Protein AF-A0A7V8U066-F1 (afdb_monomer_lite)

Sequence (175 aa):
MAFKQLSGAANLVGNAPLEMATHRNLAVLGGPQLDDADKRFTAEIQKTLSPTDIRTSYAEYGLPEKNEVLSSDIYSPLNGRLTPSSSTDVGTLSWIVPTVQCHVPCYAVGTPPHSWQLVAQGKAPAAHKGIALAAKAMAAVARDLFINGGLLSTAKTEFQRFRAANEFRNPIGRK

Radius of gyration: 18.18 Å; chains: 1; bounding box: 43×43×47 Å

Foldseek 3Di:
DDDDQQFAAAFAWAQQLLLVLLLVQCVVVFAQPDDPVQQVVLVVLCVVADPVLLCVLQVQVPHDRDPGFWDRDRDDGPNRDTHRDDGDNVNVVNLVAHDDDDDHIQHTRSDDPPDVSVVVRCPPPSNVSRVVSRVSSVVSSVVCVVVPVPSVVSRVVRSVVVNVVDPDDHRNDDD

Secondary structure (DSSP, 8-state):
--------PPPP---HHHHHHHHHHHHHH-S----HHHHHHHHHHHTTS-HHHHHHHHHTTTPPP-S-SS----PPP-TTPPPS----THHHHHTTS---------S-TTPPTTSHHHHHHTTSHHHHHHHHHHHHHHHHHHHHHHH-HHHHHHHHHHHHHHHHHS----TT---

Structure (mmCIF, N/CA/C/O backbone):
data_AF-A0A7V8U066-F1
#
_entry.id   AF-A0A7V8U066-F1
#
lo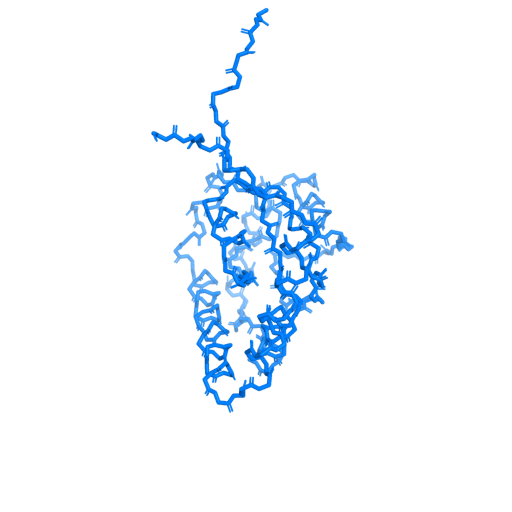op_
_atom_site.group_PDB
_atom_site.id
_atom_site.type_symbol
_atom_site.label_atom_id
_atom_site.label_alt_id
_atom_site.label_comp_id
_atom_site.label_asym_id
_atom_site.label_entity_id
_atom_site.label_seq_id
_atom_site.pdbx_PDB_ins_code
_atom_site.Cartn_x
_atom_site.Cartn_y
_atom_site.Cartn_z
_atom_site.occupancy
_atom_site.B_iso_or_equiv
_atom_site.auth_seq_id
_atom_site.auth_comp_id
_atom_site.auth_asym_id
_atom_site.auth_atom_id
_atom_site.pdbx_PDB_model_num
ATOM 1 N N . MET A 1 1 ? 23.215 29.436 9.313 1.00 65.38 1 MET A N 1
ATOM 2 C CA . MET A 1 1 ? 21.790 29.730 9.037 1.00 65.38 1 MET A CA 1
ATOM 3 C C . MET A 1 1 ? 20.950 29.087 10.127 1.00 65.38 1 MET A C 1
ATOM 5 O O . MET A 1 1 ? 21.206 27.932 10.434 1.00 65.38 1 MET A O 1
ATOM 9 N N . ALA A 1 2 ? 20.002 29.815 10.721 1.00 82.69 2 ALA A N 1
ATOM 10 C CA . ALA A 1 2 ? 19.047 29.262 11.683 1.00 82.69 2 ALA A CA 1
ATOM 11 C C . ALA A 1 2 ? 17.697 29.058 10.981 1.00 82.69 2 ALA A C 1
ATOM 13 O O . ALA A 1 2 ? 17.187 29.985 10.355 1.00 82.69 2 ALA A O 1
ATOM 14 N N . PHE A 1 3 ? 17.143 27.851 11.057 1.00 85.00 3 PHE A N 1
ATOM 15 C CA . PHE A 1 3 ? 15.813 27.525 10.546 1.00 85.00 3 PHE A CA 1
ATOM 16 C C . PHE A 1 3 ? 14.818 27.453 11.710 1.00 85.00 3 PHE A C 1
ATOM 18 O O . PHE A 1 3 ? 15.144 26.958 12.787 1.00 85.00 3 PHE A O 1
ATOM 25 N N . LYS A 1 4 ? 13.593 27.945 11.490 1.00 85.81 4 LYS A N 1
ATOM 26 C CA . LYS A 1 4 ? 12.463 27.796 12.416 1.00 85.81 4 LYS A CA 1
ATOM 27 C C . LYS A 1 4 ? 11.418 26.907 11.755 1.00 85.81 4 LYS A C 1
ATOM 29 O O . LYS A 1 4 ? 10.833 27.299 10.749 1.00 85.81 4 LYS A O 1
ATOM 34 N N . GLN A 1 5 ? 11.176 25.726 12.318 1.00 80.88 5 GLN A N 1
ATOM 35 C CA . GLN A 1 5 ? 10.085 24.862 11.873 1.00 80.88 5 GLN A CA 1
ATOM 36 C C . GLN A 1 5 ? 8.743 25.521 12.219 1.00 80.88 5 GLN A C 1
ATOM 38 O O . GLN A 1 5 ? 8.491 25.846 13.378 1.00 80.88 5 GLN A O 1
ATOM 43 N N . LEU A 1 6 ? 7.907 25.762 11.205 1.00 83.44 6 LEU A N 1
ATOM 44 C CA . LEU A 1 6 ? 6.600 26.411 11.370 1.00 83.44 6 LEU A CA 1
ATOM 45 C C . LEU A 1 6 ? 5.460 25.404 11.542 1.00 83.44 6 LEU A C 1
ATOM 47 O O . LEU A 1 6 ? 4.523 25.667 12.287 1.00 83.44 6 LEU A O 1
ATOM 51 N N . SER A 1 7 ? 5.531 24.272 10.841 1.00 84.56 7 SER A N 1
ATOM 52 C CA . SER A 1 7 ? 4.551 23.186 10.911 1.00 84.56 7 SER A CA 1
ATOM 53 C C . SER A 1 7 ? 5.166 21.868 10.424 1.00 84.56 7 SER A C 1
ATOM 55 O O . SER A 1 7 ? 6.372 21.797 10.158 1.00 84.56 7 SER A O 1
ATOM 57 N N . GLY A 1 8 ? 4.354 20.817 10.324 1.00 84.50 8 GLY A N 1
ATOM 58 C CA . GLY A 1 8 ? 4.723 19.542 9.713 1.00 84.50 8 GLY A CA 1
ATOM 59 C C . GLY A 1 8 ? 3.502 18.676 9.405 1.00 84.50 8 GLY A C 1
ATOM 60 O O . GLY A 1 8 ? 2.368 19.077 9.665 1.00 84.50 8 GLY A O 1
ATOM 61 N N . ALA A 1 9 ? 3.744 17.478 8.875 1.00 86.44 9 ALA A N 1
ATOM 62 C CA . ALA A 1 9 ? 2.748 16.413 8.792 1.00 86.44 9 ALA A CA 1
ATOM 63 C C . ALA A 1 9 ? 2.884 15.490 10.010 1.00 86.44 9 ALA A C 1
ATOM 65 O O . ALA A 1 9 ? 3.991 15.275 10.510 1.00 86.44 9 ALA A O 1
ATOM 66 N N . ALA A 1 10 ? 1.766 14.962 10.508 1.00 89.69 10 ALA A N 1
ATOM 67 C CA . ALA A 1 10 ? 1.822 13.956 11.559 1.00 89.69 10 ALA A CA 1
ATOM 68 C C . ALA A 1 10 ? 2.332 12.641 10.960 1.00 89.69 10 ALA A C 1
ATOM 70 O O . ALA A 1 10 ? 2.044 12.337 9.802 1.00 89.69 10 ALA A O 1
ATOM 71 N N . ASN A 1 11 ? 3.057 11.843 11.743 1.00 88.94 11 ASN A N 1
ATOM 72 C CA . ASN A 1 11 ? 3.367 10.480 11.327 1.00 88.94 11 ASN A CA 1
ATOM 73 C C . ASN A 1 11 ? 2.065 9.691 11.129 1.00 88.94 11 ASN A C 1
ATOM 75 O O . ASN A 1 11 ? 1.089 9.902 11.856 1.00 88.94 11 ASN A O 1
ATOM 79 N N . LEU A 1 12 ? 2.071 8.766 10.173 1.00 89.69 12 LEU A N 1
ATOM 80 C CA . LEU A 1 12 ? 0.968 7.836 9.981 1.00 89.69 12 LEU A CA 1
ATOM 81 C C . LEU A 1 12 ? 0.919 6.827 11.132 1.00 89.69 12 LEU A C 1
ATOM 83 O O . LEU A 1 12 ? 1.953 6.324 11.571 1.00 89.69 12 LEU A O 1
ATOM 87 N N . VAL A 1 13 ? -0.286 6.520 11.596 1.00 90.69 13 VAL A N 1
ATOM 88 C CA . VAL A 1 13 ? -0.574 5.488 12.590 1.00 90.69 13 VAL A CA 1
ATOM 89 C C . VAL A 1 13 ? -1.406 4.393 11.926 1.00 90.69 13 VAL A C 1
ATOM 91 O O . VAL A 1 13 ? -2.494 4.652 11.414 1.00 90.69 13 VAL A O 1
ATOM 94 N N . GLY A 1 14 ? -0.886 3.166 11.931 1.00 90.88 14 GLY A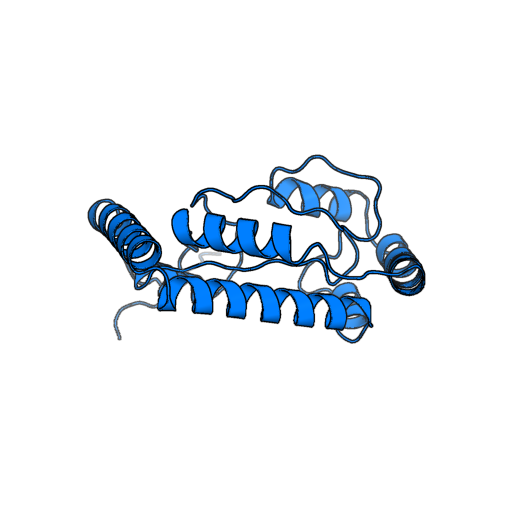 N 1
ATOM 95 C CA . GLY A 1 14 ? -1.593 1.998 11.411 1.00 90.88 14 GLY A CA 1
ATOM 96 C C . GLY A 1 14 ? -2.674 1.474 12.361 1.00 90.88 14 GLY A C 1
ATOM 97 O O . GLY A 1 14 ? -2.769 1.865 13.526 1.00 90.88 14 GLY A O 1
ATOM 98 N N . ASN A 1 15 ? -3.488 0.548 11.864 1.00 95.50 15 ASN A N 1
ATOM 99 C CA . ASN A 1 15 ? -4.483 -0.179 12.650 1.00 95.50 15 ASN A CA 1
ATOM 100 C C . ASN A 1 15 ? -4.410 -1.658 12.265 1.00 95.50 15 ASN A C 1
ATOM 102 O O . ASN A 1 15 ? -4.841 -2.029 11.169 1.00 95.50 15 ASN A O 1
ATOM 106 N N . ALA A 1 16 ? -3.863 -2.505 13.141 1.00 95.19 16 ALA A N 1
ATOM 107 C CA . ALA A 1 16 ? -3.541 -3.883 12.780 1.00 95.19 16 ALA A CA 1
ATOM 108 C C . ALA A 1 16 ? -4.771 -4.700 12.314 1.00 95.19 16 ALA A C 1
ATOM 110 O O . ALA A 1 16 ? -4.652 -5.415 11.318 1.00 95.19 16 ALA A O 1
ATOM 111 N N . PRO A 1 17 ? -5.979 -4.562 12.904 1.00 97.06 17 PRO A N 1
ATOM 112 C CA . PRO A 1 17 ? -7.183 -5.236 12.426 1.00 97.06 17 PRO A CA 1
ATOM 113 C C . PRO A 1 17 ? -7.540 -4.869 10.984 1.00 97.06 17 PRO A C 1
ATOM 115 O O . PRO A 1 17 ? -7.901 -5.749 10.195 1.00 97.06 17 PRO A O 1
ATOM 118 N N . LEU A 1 18 ? -7.414 -3.588 10.620 1.00 97.25 18 LEU A N 1
ATOM 119 C CA . LEU A 1 18 ? -7.663 -3.117 9.257 1.00 97.25 18 LEU A CA 1
ATOM 120 C C . LEU A 1 18 ? -6.563 -3.557 8.284 1.00 97.25 18 LEU A C 1
ATOM 122 O O . LEU A 1 18 ? -6.866 -3.932 7.151 1.00 97.25 18 LEU A O 1
ATOM 126 N N . GLU A 1 19 ? -5.302 -3.577 8.710 1.00 95.69 19 GLU A N 1
ATOM 127 C CA . GLU A 1 19 ? -4.195 -4.100 7.900 1.00 95.69 19 GLU A CA 1
ATOM 128 C C . GLU A 1 19 ? -4.363 -5.600 7.627 1.00 95.69 19 GLU A C 1
ATOM 130 O O . GLU A 1 19 ? -4.260 -6.043 6.484 1.00 95.69 19 GLU A O 1
ATOM 135 N N . MET A 1 20 ? -4.728 -6.385 8.644 1.00 96.25 20 MET A N 1
ATOM 136 C CA . MET A 1 20 ? -5.040 -7.808 8.495 1.00 96.25 20 MET A CA 1
ATOM 137 C C . MET A 1 20 ? -6.261 -8.040 7.600 1.00 96.25 20 MET A C 1
ATOM 139 O O . MET A 1 20 ? -6.307 -9.020 6.855 1.00 96.25 20 MET A O 1
ATOM 143 N N . ALA A 1 21 ? -7.287 -7.187 7.675 1.00 97.25 21 ALA A N 1
ATOM 144 C CA . ALA A 1 21 ? -8.424 -7.244 6.755 1.00 97.25 21 ALA A CA 1
ATOM 145 C C . ALA A 1 21 ? -7.994 -6.935 5.313 1.00 97.25 21 ALA A C 1
ATOM 147 O O . ALA A 1 21 ? -8.371 -7.659 4.394 1.00 97.25 21 ALA A O 1
ATOM 148 N N . THR A 1 22 ? -7.152 -5.919 5.118 1.00 96.56 22 THR A N 1
ATOM 149 C CA . THR A 1 22 ? -6.607 -5.551 3.803 1.00 96.56 22 THR A CA 1
ATOM 150 C C . THR A 1 22 ? -5.787 -6.694 3.214 1.00 96.56 22 THR A C 1
ATOM 152 O O . THR A 1 22 ? -6.049 -7.117 2.092 1.00 96.56 22 THR A O 1
ATOM 155 N N . HIS A 1 23 ? -4.866 -7.267 3.989 1.00 96.00 23 HIS A N 1
ATOM 156 C CA . HIS A 1 23 ? -4.039 -8.394 3.563 1.00 96.00 23 HIS A CA 1
ATOM 157 C C . HIS A 1 23 ? -4.866 -9.633 3.206 1.00 96.00 23 HIS A C 1
ATOM 159 O O . HIS A 1 23 ? -4.644 -10.233 2.160 1.00 96.00 23 HIS A O 1
ATOM 165 N N . ARG A 1 24 ? -5.855 -10.010 4.031 1.00 96.44 24 ARG A N 1
ATOM 166 C CA . ARG A 1 24 ? -6.756 -11.135 3.717 1.00 96.44 24 ARG A CA 1
ATOM 167 C C . ARG A 1 24 ? -7.505 -10.912 2.405 1.00 96.44 24 ARG A C 1
ATOM 169 O O . ARG A 1 24 ? -7.580 -11.826 1.593 1.00 96.44 24 ARG A O 1
ATOM 176 N N . ASN A 1 25 ? -8.019 -9.704 2.180 1.00 97.31 25 ASN A N 1
ATOM 177 C CA . ASN A 1 25 ? -8.704 -9.381 0.931 1.00 97.31 25 ASN A CA 1
ATOM 178 C C . ASN A 1 25 ? -7.750 -9.386 -0.268 1.00 97.31 25 ASN A C 1
ATOM 180 O O . ASN A 1 25 ? -8.114 -9.924 -1.308 1.00 97.31 25 ASN A O 1
ATOM 184 N N . LEU A 1 26 ? -6.527 -8.869 -0.130 1.00 95.81 26 LEU A N 1
ATOM 185 C CA . LEU A 1 26 ? -5.504 -8.968 -1.175 1.00 95.81 26 LEU A CA 1
ATOM 186 C C . LEU A 1 26 ? -5.141 -10.427 -1.475 1.00 95.81 26 LEU A C 1
ATOM 188 O O . LEU A 1 26 ? -5.053 -10.790 -2.639 1.00 95.81 26 LEU A O 1
ATOM 192 N N . ALA A 1 27 ? -5.010 -11.284 -0.460 1.00 95.31 27 ALA A N 1
ATOM 193 C CA . ALA A 1 27 ? -4.732 -12.709 -0.652 1.00 95.31 27 ALA A CA 1
ATOM 194 C C . ALA A 1 27 ? -5.842 -13.428 -1.442 1.00 95.31 27 ALA A C 1
ATOM 196 O O . ALA A 1 27 ? -5.548 -14.303 -2.250 1.00 95.31 27 ALA A O 1
ATOM 197 N N . VAL A 1 28 ? -7.108 -13.038 -1.246 1.00 95.88 28 VAL A N 1
ATOM 198 C CA . VAL A 1 28 ? -8.251 -13.561 -2.019 1.00 95.88 28 VAL A CA 1
ATOM 199 C C . VAL A 1 28 ? -8.289 -12.987 -3.437 1.00 95.88 28 VAL A C 1
ATOM 201 O O . VAL A 1 28 ? -8.581 -13.710 -4.385 1.00 95.88 28 VAL A O 1
ATOM 204 N N . LEU A 1 29 ? -8.018 -11.688 -3.592 1.00 95.00 29 LEU A N 1
ATOM 205 C CA . LEU A 1 29 ? -8.012 -11.009 -4.892 1.00 95.00 29 LEU A CA 1
ATOM 206 C C . LEU A 1 29 ? -6.814 -11.415 -5.765 1.00 95.00 29 LEU A C 1
ATOM 208 O O . LEU A 1 29 ? -6.900 -11.325 -6.990 1.00 95.00 29 LEU A O 1
ATOM 212 N N . GLY A 1 30 ? -5.719 -11.841 -5.136 1.00 91.19 30 GLY A N 1
ATOM 213 C CA . GLY A 1 30 ? -4.419 -12.018 -5.765 1.00 91.19 30 GLY A CA 1
ATOM 214 C C . GLY A 1 30 ? -3.719 -10.687 -6.059 1.00 91.19 30 GLY A C 1
ATOM 215 O O . GLY A 1 30 ? -4.201 -9.600 -5.731 1.00 91.19 30 GLY A O 1
ATOM 216 N N . GLY A 1 31 ? -2.552 -10.780 -6.696 1.00 86.31 31 GLY A N 1
ATOM 217 C CA . GLY A 1 31 ? -1.840 -9.619 -7.225 1.00 86.31 31 GLY A CA 1
ATOM 218 C C . GLY A 1 31 ? -2.528 -9.013 -8.458 1.00 86.31 31 GLY A C 1
ATOM 219 O O . GLY A 1 31 ? -3.494 -9.574 -8.995 1.00 86.31 31 GLY A O 1
ATOM 220 N N . PRO A 1 32 ? -2.039 -7.860 -8.951 1.00 85.56 32 PRO A N 1
ATOM 221 C CA . PRO A 1 32 ? -2.528 -7.319 -10.206 1.00 85.56 32 PRO A CA 1
ATOM 222 C C . PRO A 1 32 ? -2.192 -8.310 -11.323 1.00 85.56 32 PRO A C 1
ATOM 224 O O . PRO A 1 32 ? -1.159 -8.975 -11.292 1.00 85.56 32 PRO A O 1
ATOM 227 N N . GLN A 1 33 ? -3.085 -8.428 -12.305 1.00 89.06 33 GLN A N 1
ATOM 228 C CA . GLN A 1 33 ? -2.955 -9.362 -13.431 1.00 89.06 33 GLN A CA 1
ATOM 229 C C . GLN A 1 33 ? -1.917 -8.840 -14.443 1.00 89.06 33 GLN A C 1
ATOM 231 O O . GLN A 1 33 ? -2.247 -8.416 -15.555 1.00 89.06 33 GLN A O 1
ATOM 236 N N . LEU A 1 34 ? -0.667 -8.766 -13.992 1.00 91.81 34 LEU A N 1
ATOM 237 C CA . LEU A 1 34 ? 0.475 -8.247 -14.729 1.00 91.81 34 LEU A CA 1
ATOM 238 C C . LEU A 1 34 ? 0.874 -9.226 -15.828 1.00 91.81 34 LEU A C 1
ATOM 240 O O . LEU A 1 34 ? 0.951 -10.432 -15.596 1.00 91.81 34 LEU A O 1
ATOM 244 N N . ASP A 1 35 ? 1.142 -8.698 -17.016 1.00 94.94 35 ASP A N 1
ATOM 245 C CA . ASP A 1 35 ? 1.516 -9.494 -18.183 1.00 94.94 35 ASP A CA 1
ATOM 246 C C . ASP A 1 35 ? 2.951 -9.203 -18.646 1.00 94.94 35 ASP A C 1
ATOM 248 O O . ASP A 1 35 ? 3.688 -8.401 -18.065 1.00 94.94 35 ASP A O 1
ATOM 252 N N . ASP A 1 36 ? 3.382 -9.888 -19.703 1.00 96.50 36 ASP A N 1
ATOM 253 C CA . ASP A 1 36 ? 4.734 -9.720 -20.229 1.00 96.50 36 ASP A CA 1
ATOM 254 C C . ASP A 1 36 ? 4.963 -8.343 -20.865 1.00 96.50 36 ASP A C 1
ATOM 256 O O . ASP A 1 36 ? 6.107 -7.895 -20.948 1.00 96.50 36 ASP A O 1
ATOM 260 N N . ALA A 1 37 ? 3.911 -7.654 -21.321 1.00 96.94 37 ALA A N 1
ATOM 261 C CA . ALA A 1 37 ? 4.045 -6.296 -21.837 1.00 96.94 37 ALA A CA 1
ATOM 262 C C . ALA A 1 37 ? 4.322 -5.310 -20.697 1.00 96.94 37 ALA A C 1
ATOM 264 O O . ALA A 1 37 ? 5.211 -4.469 -20.843 1.00 96.94 37 ALA A O 1
ATOM 265 N N . ASP A 1 38 ? 3.648 -5.474 -19.554 1.00 97.12 38 ASP A N 1
ATOM 266 C CA . ASP A 1 38 ? 3.940 -4.714 -18.337 1.00 97.12 38 ASP A CA 1
ATOM 267 C C . ASP A 1 38 ? 5.398 -4.909 -17.917 1.00 97.12 38 ASP A C 1
ATOM 269 O O . ASP A 1 38 ? 6.127 -3.931 -17.758 1.00 97.12 38 ASP A O 1
ATOM 273 N N . LYS A 1 39 ? 5.848 -6.170 -17.823 1.00 96.19 39 LYS A N 1
ATOM 274 C CA . LYS A 1 39 ? 7.225 -6.505 -17.428 1.00 96.19 39 LYS A CA 1
ATOM 275 C C . LYS A 1 39 ? 8.257 -5.887 -18.366 1.00 96.19 39 LYS A C 1
ATOM 277 O O . LYS A 1 39 ? 9.227 -5.299 -17.890 1.00 96.19 39 LYS A O 1
ATOM 282 N N . ARG A 1 40 ? 8.051 -5.988 -19.687 1.00 97.62 40 ARG A N 1
ATOM 283 C CA . ARG A 1 40 ? 8.947 -5.384 -20.690 1.00 97.62 40 ARG A CA 1
ATOM 284 C C . ARG A 1 40 ? 9.032 -3.871 -20.526 1.00 97.62 40 ARG A C 1
ATOM 286 O O . ARG A 1 40 ? 10.131 -3.332 -20.502 1.00 97.62 40 ARG A O 1
ATOM 293 N N . PHE A 1 41 ? 7.895 -3.195 -20.370 1.00 97.75 41 PHE A N 1
ATOM 294 C CA . PHE A 1 41 ? 7.875 -1.748 -20.173 1.00 97.75 41 PHE A CA 1
ATOM 295 C C . PHE A 1 41 ? 8.591 -1.338 -18.877 1.00 97.75 41 PHE A C 1
ATOM 297 O O . PHE A 1 41 ? 9.448 -0.455 -18.898 1.00 97.75 41 PHE A O 1
ATOM 304 N N . THR A 1 42 ? 8.310 -2.014 -17.760 1.00 97.06 42 THR A N 1
ATOM 305 C CA . THR A 1 42 ? 8.972 -1.723 -16.479 1.00 97.06 42 THR A CA 1
ATO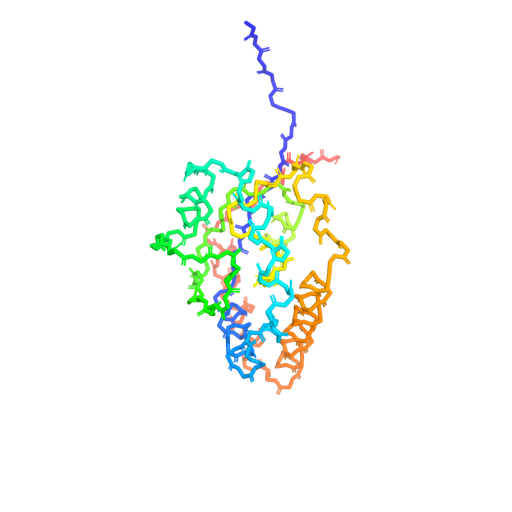M 306 C C . THR A 1 42 ? 10.463 -2.044 -16.495 1.00 97.06 42 THR A C 1
ATOM 308 O O . THR A 1 42 ? 11.232 -1.352 -15.835 1.00 97.06 42 THR A O 1
ATOM 311 N N . ALA A 1 43 ? 10.898 -3.036 -17.280 1.00 97.62 43 ALA A N 1
ATOM 312 C CA . ALA A 1 43 ? 12.313 -3.344 -17.458 1.00 97.62 43 ALA A CA 1
ATOM 313 C C . ALA A 1 43 ? 13.067 -2.186 -18.131 1.00 97.62 43 ALA A C 1
ATOM 315 O O . ALA A 1 43 ? 14.169 -1.854 -17.701 1.00 97.62 43 ALA A O 1
ATOM 316 N N . GLU A 1 44 ? 12.476 -1.529 -19.137 1.00 98.25 44 GLU A N 1
ATOM 317 C CA . GLU A 1 44 ? 13.088 -0.343 -19.755 1.00 98.25 44 GLU A CA 1
ATOM 318 C C . GLU A 1 44 ? 13.210 0.824 -18.771 1.00 98.25 44 GLU A C 1
ATOM 320 O O . GLU A 1 44 ? 14.225 1.517 -18.769 1.00 98.25 44 GLU A O 1
ATOM 325 N N . ILE A 1 45 ? 12.227 1.008 -17.884 1.00 98.25 45 ILE A N 1
ATOM 326 C CA . ILE A 1 45 ? 12.329 2.009 -16.816 1.00 98.25 45 ILE A CA 1
ATOM 327 C C . ILE A 1 45 ? 13.435 1.635 -15.827 1.00 98.25 45 ILE A C 1
ATOM 329 O O . ILE A 1 45 ? 14.273 2.481 -15.514 1.00 98.25 45 ILE A O 1
ATOM 333 N N . GLN A 1 46 ? 13.474 0.383 -15.361 1.00 97.69 46 GLN A N 1
ATOM 334 C CA . GLN A 1 46 ? 14.432 -0.057 -14.345 1.00 97.69 46 GLN A CA 1
ATOM 335 C C . GLN A 1 46 ? 15.891 0.058 -14.818 1.00 97.69 46 GLN A C 1
ATOM 337 O O . GLN A 1 46 ? 16.758 0.373 -14.008 1.00 97.69 46 GLN A O 1
ATOM 342 N N . LYS A 1 47 ? 16.173 -0.074 -16.125 1.00 97.88 47 LYS A N 1
ATOM 343 C CA . LYS A 1 47 ? 17.508 0.195 -16.708 1.00 97.88 47 LYS A CA 1
ATOM 344 C C . LYS A 1 47 ? 18.015 1.622 -16.464 1.00 97.88 47 LYS A C 1
ATOM 346 O O . LYS A 1 47 ? 19.216 1.858 -16.549 1.00 97.88 47 LYS A O 1
ATOM 351 N N . THR A 1 48 ? 17.117 2.572 -16.203 1.00 97.75 48 THR A N 1
ATOM 352 C CA . THR A 1 48 ? 17.467 3.974 -15.911 1.00 97.75 48 THR A CA 1
ATOM 353 C C . THR A 1 48 ? 17.722 4.235 -14.425 1.00 97.75 48 THR A C 1
ATOM 355 O O . THR A 1 48 ? 18.062 5.360 -14.059 1.00 97.75 48 THR A O 1
ATOM 358 N N . LEU A 1 49 ? 17.529 3.227 -13.570 1.00 97.38 49 LEU A N 1
ATOM 359 C CA . LEU A 1 49 ? 17.626 3.336 -12.119 1.00 97.38 49 LEU A CA 1
ATOM 360 C C . LEU A 1 49 ? 18.977 2.823 -11.628 1.00 97.38 49 LEU A C 1
ATOM 362 O O . LEU A 1 49 ? 19.572 1.915 -12.214 1.00 97.38 49 LEU A O 1
ATOM 366 N N . SER A 1 50 ? 19.468 3.393 -10.532 1.00 96.69 50 SER A N 1
ATOM 367 C CA . SER A 1 50 ? 20.695 2.910 -9.911 1.00 96.69 50 SER A CA 1
ATOM 368 C C . SER A 1 50 ? 20.429 1.649 -9.075 1.00 96.69 50 SER A C 1
ATOM 370 O O . SER A 1 50 ? 19.326 1.463 -8.553 1.00 96.69 50 SER A O 1
ATOM 372 N N . PRO A 1 51 ? 21.451 0.806 -8.839 1.00 95.75 51 PRO A N 1
ATOM 373 C CA . PRO A 1 51 ? 21.341 -0.292 -7.877 1.00 95.75 51 PRO A CA 1
ATOM 374 C C . PRO A 1 51 ? 20.939 0.177 -6.468 1.00 95.75 51 PRO A C 1
ATOM 376 O O . PRO A 1 51 ? 20.290 -0.556 -5.725 1.00 95.75 51 PRO A O 1
ATOM 379 N N . THR A 1 52 ? 21.304 1.410 -6.097 1.00 95.94 52 THR A N 1
ATOM 380 C CA . THR A 1 52 ? 20.901 2.020 -4.824 1.00 95.94 52 THR A CA 1
ATOM 381 C C . THR A 1 52 ? 19.397 2.267 -4.773 1.00 95.94 52 THR A C 1
ATOM 383 O O . THR A 1 52 ? 18.792 2.006 -3.739 1.00 95.94 52 THR A O 1
ATOM 386 N N . ASP A 1 53 ? 18.779 2.718 -5.867 1.00 95.56 53 ASP A N 1
ATOM 387 C CA . ASP A 1 53 ? 17.333 2.973 -5.915 1.00 95.56 53 ASP A CA 1
ATOM 388 C C . ASP A 1 53 ? 16.533 1.675 -5.717 1.00 95.56 53 ASP A C 1
ATOM 390 O O . ASP A 1 53 ? 15.595 1.623 -4.918 1.00 95.56 53 ASP A O 1
ATOM 394 N N . ILE A 1 54 ? 16.964 0.592 -6.375 1.00 95.12 54 ILE A N 1
ATOM 395 C CA . ILE A 1 54 ? 16.368 -0.745 -6.227 1.00 95.12 54 ILE A CA 1
ATOM 396 C C . ILE A 1 54 ? 16.479 -1.213 -4.774 1.00 95.12 54 ILE A C 1
ATOM 398 O O . ILE A 1 54 ? 15.464 -1.547 -4.157 1.00 95.12 54 ILE A O 1
ATOM 402 N N . ARG A 1 55 ? 17.681 -1.166 -4.190 1.00 94.38 55 ARG A N 1
ATOM 403 C CA . ARG A 1 55 ? 17.910 -1.585 -2.801 1.00 94.38 55 ARG A CA 1
ATOM 404 C C . ARG A 1 55 ? 17.084 -0.779 -1.801 1.00 94.38 55 ARG A C 1
ATOM 406 O O . ARG A 1 55 ? 16.481 -1.360 -0.900 1.00 94.38 55 ARG A O 1
ATOM 413 N N . THR A 1 56 ? 17.041 0.545 -1.959 1.00 91.56 56 THR A N 1
ATOM 414 C CA . THR A 1 56 ? 16.271 1.438 -1.080 1.00 91.56 56 THR A CA 1
ATOM 415 C C . THR A 1 56 ? 14.787 1.084 -1.106 1.00 91.56 56 THR A C 1
ATOM 417 O O . THR A 1 56 ? 14.175 1.007 -0.043 1.00 91.56 56 THR A O 1
ATOM 420 N N . SER A 1 57 ? 14.227 0.765 -2.281 1.00 91.19 57 SER A N 1
ATOM 421 C CA . SER A 1 57 ? 12.803 0.419 -2.403 1.00 91.19 57 SER A CA 1
ATOM 422 C C . SER A 1 57 ? 12.388 -0.818 -1.595 1.00 91.19 57 SER A C 1
ATOM 424 O O . SER A 1 57 ? 11.262 -0.874 -1.109 1.00 91.19 57 SER A O 1
ATOM 426 N N . TYR A 1 58 ? 13.292 -1.781 -1.384 1.00 91.00 58 TYR A N 1
ATOM 427 C CA . TYR A 1 58 ? 13.052 -2.923 -0.494 1.00 91.00 58 TYR A CA 1
ATOM 428 C C . TYR A 1 58 ? 13.339 -2.582 0.974 1.00 91.00 58 TYR A C 1
ATOM 430 O O . TYR A 1 58 ? 12.560 -2.938 1.864 1.00 91.00 58 TYR A O 1
ATOM 438 N N . ALA A 1 59 ? 14.434 -1.862 1.233 1.00 89.38 59 ALA A N 1
ATOM 439 C CA . ALA A 1 59 ? 14.873 -1.514 2.582 1.00 89.38 59 ALA A CA 1
ATOM 440 C C . ALA A 1 59 ? 13.852 -0.651 3.343 1.00 89.38 59 ALA A C 1
ATOM 442 O O . ALA A 1 59 ? 13.664 -0.860 4.541 1.00 89.38 59 ALA A O 1
ATOM 443 N N . GLU A 1 60 ? 13.145 0.257 2.658 1.00 83.25 60 GLU A N 1
ATOM 444 C CA . GLU A 1 60 ? 12.074 1.083 3.244 1.00 83.25 60 GLU A CA 1
ATOM 445 C C . GLU A 1 60 ? 10.950 0.259 3.887 1.00 83.25 60 GLU A C 1
ATOM 447 O O . GLU A 1 60 ? 10.314 0.710 4.841 1.00 83.25 60 GLU A O 1
ATOM 452 N N . TYR A 1 61 ? 10.735 -0.964 3.403 1.00 82.25 61 TYR A N 1
ATOM 453 C CA . TYR A 1 61 ? 9.726 -1.892 3.909 1.00 82.25 61 TYR A CA 1
ATOM 454 C C . TYR A 1 61 ? 10.332 -3.053 4.712 1.00 82.25 61 TYR A C 1
ATOM 456 O O . TYR A 1 61 ? 9.613 -3.972 5.103 1.00 82.25 61 TYR A O 1
ATOM 464 N N . GLY A 1 62 ? 11.645 -3.034 4.972 1.00 86.81 62 GLY A N 1
ATOM 465 C CA . GLY A 1 62 ? 12.352 -4.119 5.658 1.00 86.81 62 GLY A CA 1
ATOM 466 C C . GLY A 1 62 ? 12.344 -5.441 4.882 1.00 86.81 62 GLY A C 1
ATOM 467 O O . GLY A 1 62 ? 12.391 -6.510 5.491 1.00 86.81 62 GLY A O 1
ATOM 468 N N . LEU A 1 63 ? 12.242 -5.375 3.554 1.00 87.31 63 LEU A N 1
ATOM 469 C CA . LEU A 1 63 ? 12.162 -6.536 2.673 1.00 87.31 63 LEU A CA 1
ATOM 470 C C . LEU A 1 63 ? 13.549 -6.922 2.136 1.00 87.31 63 LEU A C 1
ATOM 472 O O . LEU A 1 63 ? 14.403 -6.050 1.955 1.00 87.31 63 LEU A O 1
ATOM 476 N N . PRO A 1 64 ? 13.796 -8.215 1.855 1.00 89.94 64 PRO A N 1
ATOM 477 C CA . PRO A 1 64 ? 14.992 -8.628 1.136 1.00 89.94 64 PRO A CA 1
ATOM 478 C C . PRO A 1 64 ? 14.915 -8.173 -0.324 1.00 89.94 64 PRO A C 1
ATOM 480 O O . PRO A 1 64 ? 13.864 -8.276 -0.957 1.00 89.94 64 PRO A O 1
ATOM 483 N N . GLU A 1 65 ? 16.044 -7.713 -0.861 1.00 92.12 65 GLU A N 1
ATOM 484 C CA . GLU A 1 65 ? 16.159 -7.364 -2.277 1.00 92.12 65 GLU A CA 1
ATOM 485 C C . GLU A 1 65 ? 15.879 -8.591 -3.159 1.00 92.12 65 GLU A C 1
ATOM 487 O O . GLU A 1 65 ? 16.352 -9.698 -2.881 1.00 92.12 65 GLU A O 1
ATOM 492 N N . LYS A 1 66 ? 15.111 -8.391 -4.232 1.00 92.12 66 LYS A N 1
ATOM 493 C CA . LYS A 1 66 ? 14.823 -9.409 -5.244 1.00 92.12 66 LYS A CA 1
ATOM 494 C C . LYS A 1 66 ? 15.226 -8.911 -6.622 1.00 92.12 66 LYS A C 1
ATOM 496 O O . LYS A 1 66 ? 15.151 -7.723 -6.920 1.00 92.12 66 LYS A O 1
ATOM 501 N N . ASN A 1 67 ? 15.608 -9.850 -7.483 1.00 90.00 67 ASN A N 1
ATOM 502 C CA . ASN A 1 67 ? 15.877 -9.565 -8.886 1.00 90.00 67 ASN A CA 1
ATOM 503 C C . ASN A 1 67 ? 14.571 -9.612 -9.697 1.00 90.00 67 ASN A C 1
ATOM 505 O O . ASN A 1 67 ? 14.293 -10.591 -10.391 1.00 90.00 67 ASN A O 1
ATOM 509 N N . GLU A 1 68 ? 13.743 -8.578 -9.557 1.00 93.06 68 GLU A N 1
ATOM 510 C CA . GLU A 1 68 ? 12.500 -8.410 -10.310 1.00 93.06 68 GLU A CA 1
ATOM 511 C C . GLU A 1 68 ? 12.327 -6.964 -10.795 1.00 93.06 68 GLU A C 1
ATOM 513 O O . GLU A 1 68 ? 12.734 -6.000 -10.147 1.00 93.06 68 GLU A O 1
ATOM 518 N N . VAL A 1 69 ? 11.691 -6.813 -11.957 1.00 94.75 69 VAL A N 1
ATOM 519 C CA . VAL A 1 69 ? 11.376 -5.497 -12.542 1.00 94.75 69 VAL A CA 1
ATOM 520 C C . VAL A 1 69 ? 10.055 -4.938 -12.023 1.00 94.75 69 VAL A C 1
ATOM 522 O O . VAL A 1 69 ? 9.847 -3.728 -12.016 1.00 94.75 69 VAL A O 1
ATOM 525 N N . LEU A 1 70 ? 9.152 -5.818 -11.591 1.00 91.81 70 LEU A N 1
ATOM 526 C CA . LEU A 1 70 ? 7.807 -5.487 -11.151 1.00 91.81 70 LEU A CA 1
ATOM 527 C C . LEU A 1 70 ? 7.351 -6.537 -10.141 1.00 91.81 70 LEU A C 1
ATOM 529 O O . LEU A 1 70 ? 7.327 -7.724 -10.464 1.00 91.81 70 LEU A O 1
ATOM 533 N N . SER A 1 71 ? 6.995 -6.092 -8.938 1.00 90.56 71 SER A N 1
ATOM 534 C CA . SER A 1 71 ? 6.608 -7.006 -7.868 1.00 90.56 71 SER A CA 1
ATOM 535 C C . SER A 1 71 ? 5.201 -7.556 -8.080 1.00 90.56 71 SER A C 1
ATOM 537 O O . SER A 1 71 ? 4.304 -6.853 -8.546 1.00 90.56 71 SER A O 1
ATOM 539 N N . SER A 1 72 ? 5.004 -8.818 -7.711 1.00 87.00 72 SER A N 1
ATOM 540 C CA . SER A 1 72 ? 3.685 -9.472 -7.677 1.00 87.00 72 SER A CA 1
ATOM 541 C C . SER A 1 72 ? 3.366 -10.092 -6.316 1.00 87.00 72 SER A C 1
ATOM 543 O O . SER A 1 72 ? 2.314 -10.708 -6.142 1.00 87.00 72 SER A O 1
ATOM 545 N N . ASP A 1 73 ? 4.258 -9.896 -5.346 1.00 89.38 73 ASP A N 1
ATOM 546 C CA . ASP A 1 73 ? 4.126 -10.454 -4.012 1.00 89.38 73 ASP A CA 1
ATOM 547 C C . ASP A 1 73 ? 3.101 -9.696 -3.172 1.00 89.38 73 ASP A C 1
ATOM 549 O O . ASP A 1 73 ? 2.922 -8.480 -3.279 1.00 89.38 73 ASP A O 1
ATOM 553 N N . ILE A 1 74 ? 2.469 -10.439 -2.269 1.00 90.31 74 ILE A N 1
ATOM 554 C CA . ILE A 1 74 ? 1.638 -9.888 -1.205 1.00 90.31 74 ILE A CA 1
ATOM 555 C C . ILE A 1 74 ? 2.451 -10.000 0.081 1.00 90.31 74 ILE A C 1
ATOM 557 O O . ILE A 1 74 ? 2.660 -11.094 0.605 1.00 90.31 74 ILE A O 1
ATOM 561 N N . TYR A 1 75 ? 2.946 -8.865 0.564 1.00 87.50 75 TYR A N 1
ATOM 562 C CA . TYR A 1 75 ? 3.755 -8.814 1.776 1.00 87.50 75 TYR A CA 1
ATOM 563 C C . TYR A 1 75 ? 2.888 -8.840 3.032 1.00 87.50 75 TYR A C 1
ATOM 565 O O . TYR A 1 75 ? 1.772 -8.314 3.049 1.00 87.50 75 TYR A O 1
ATOM 573 N N . SER A 1 76 ? 3.431 -9.427 4.100 1.00 88.19 76 SER A N 1
ATOM 574 C CA . SER A 1 76 ? 2.784 -9.461 5.410 1.00 88.19 76 SER A CA 1
ATOM 575 C C . SER A 1 76 ? 2.420 -8.052 5.899 1.00 88.19 76 SER A C 1
ATOM 577 O O . SER A 1 76 ? 3.167 -7.104 5.642 1.00 88.19 76 SER A O 1
ATOM 579 N N . PRO A 1 77 ? 1.317 -7.904 6.656 1.00 86.12 77 PRO A N 1
ATOM 580 C CA . PRO A 1 77 ? 0.961 -6.637 7.283 1.00 86.12 77 PRO A CA 1
ATOM 581 C C . PRO A 1 77 ? 2.094 -6.072 8.142 1.00 86.12 77 PRO A C 1
ATOM 583 O O . PRO A 1 77 ? 2.842 -6.820 8.778 1.00 86.12 77 PRO A O 1
ATOM 586 N N . LEU A 1 78 ? 2.150 -4.743 8.244 1.00 81.81 78 LEU A N 1
ATOM 587 C CA . LEU A 1 78 ? 3.076 -4.055 9.146 1.00 81.81 78 LEU A CA 1
ATOM 588 C C . LEU A 1 78 ? 2.684 -4.227 10.624 1.00 81.81 78 LEU A C 1
ATOM 590 O O . LEU A 1 78 ? 3.483 -3.924 11.507 1.00 81.81 78 LEU A O 1
ATOM 594 N N . ASN A 1 79 ? 1.489 -4.758 10.899 1.00 81.00 79 ASN A N 1
ATOM 595 C CA . ASN A 1 79 ? 0.925 -4.986 12.227 1.00 81.00 79 ASN A CA 1
ATOM 596 C C . ASN A 1 79 ? 0.898 -3.699 13.065 1.00 81.00 79 ASN A C 1
ATOM 598 O O . ASN A 1 79 ? 1.342 -3.685 14.214 1.00 81.00 79 ASN A O 1
ATOM 602 N N . GLY A 1 80 ? 0.424 -2.6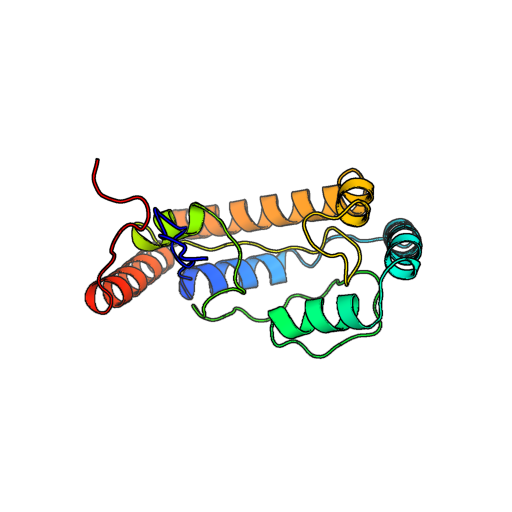03 12.470 1.00 68.75 80 GLY A N 1
ATOM 603 C CA . GLY A 1 80 ? 0.329 -1.292 13.114 1.00 68.75 80 GLY A CA 1
ATOM 604 C C . GLY A 1 80 ? 1.668 -0.568 13.278 1.00 68.75 80 GLY A C 1
ATOM 605 O O . GLY A 1 80 ? 1.715 0.493 13.903 1.00 68.75 80 GLY A O 1
ATOM 606 N N . ARG A 1 81 ? 2.770 -1.114 12.739 1.00 70.88 81 ARG A N 1
ATOM 607 C CA . ARG A 1 81 ? 4.059 -0.413 12.701 1.00 70.88 81 ARG A CA 1
ATOM 608 C C . ARG A 1 81 ? 3.980 0.784 11.758 1.00 70.88 81 ARG A C 1
ATOM 610 O O . ARG A 1 81 ? 3.262 0.770 10.763 1.00 70.88 81 ARG A O 1
ATOM 617 N N . LEU A 1 82 ? 4.757 1.813 12.087 1.00 62.81 82 LEU A N 1
ATOM 618 C CA . LEU A 1 82 ? 4.878 3.021 11.278 1.00 62.81 82 LEU A CA 1
ATOM 619 C C . LEU A 1 82 ? 5.317 2.650 9.854 1.00 62.81 82 LEU A C 1
ATOM 621 O O . LEU A 1 82 ? 6.297 1.925 9.674 1.00 62.81 82 LEU A O 1
ATOM 625 N N . THR A 1 83 ? 4.596 3.152 8.855 1.00 62.06 83 THR A N 1
ATOM 626 C CA . THR A 1 83 ? 5.026 3.094 7.455 1.00 62.06 83 THR A CA 1
ATOM 627 C C . THR A 1 83 ? 6.289 3.941 7.264 1.00 62.06 83 THR A C 1
ATOM 629 O O . THR A 1 83 ? 6.489 4.898 8.025 1.00 62.06 83 THR A O 1
ATOM 632 N N . PRO A 1 84 ? 7.126 3.654 6.248 1.00 61.19 84 PRO A N 1
ATOM 633 C CA . PRO A 1 84 ? 8.237 4.529 5.888 1.00 61.19 84 PRO A CA 1
ATOM 634 C C . PRO A 1 84 ? 7.780 5.987 5.747 1.00 61.19 84 PRO A C 1
ATOM 636 O O . PRO A 1 84 ? 6.631 6.276 5.403 1.00 61.19 84 PRO A O 1
ATOM 639 N N . SER A 1 85 ? 8.690 6.901 6.091 1.00 61.53 85 SER A N 1
ATOM 640 C CA . SER A 1 85 ? 8.443 8.338 6.224 1.00 61.53 85 SER A CA 1
ATOM 641 C C . SER A 1 85 ? 7.926 8.950 4.916 1.00 61.53 85 SER A C 1
ATOM 643 O O . SER A 1 85 ? 8.706 9.392 4.078 1.00 61.53 85 SER A O 1
ATOM 645 N N . SER A 1 86 ? 6.605 9.019 4.762 1.00 69.94 86 SER A N 1
ATOM 646 C CA . SER A 1 86 ? 5.924 9.716 3.673 1.00 69.94 86 SER A CA 1
ATOM 647 C C . SER A 1 86 ? 5.211 10.949 4.220 1.00 69.94 86 SER A C 1
ATOM 649 O O . SER A 1 86 ? 4.591 10.905 5.284 1.00 69.94 86 SER A O 1
ATOM 651 N N . SER A 1 87 ? 5.309 12.069 3.504 1.00 83.25 87 SER A N 1
ATOM 652 C CA . SER A 1 87 ? 4.616 13.303 3.874 1.00 83.25 87 SER A CA 1
ATOM 653 C C . SER A 1 87 ? 3.186 13.252 3.345 1.00 83.25 87 SER A C 1
ATOM 655 O O . SER A 1 87 ? 2.949 13.453 2.155 1.00 83.25 87 SER A O 1
ATOM 657 N N . THR A 1 88 ? 2.230 12.956 4.224 1.00 87.31 88 THR A N 1
ATOM 658 C CA . THR A 1 88 ? 0.807 12.862 3.879 1.00 87.31 88 THR A CA 1
ATOM 659 C C . THR A 1 88 ? -0.072 13.445 4.985 1.00 87.31 88 THR A C 1
ATOM 661 O O . THR A 1 88 ? 0.186 13.262 6.175 1.00 87.31 88 THR A O 1
ATOM 664 N N . ASP A 1 89 ? -1.139 14.139 4.596 1.00 90.19 89 ASP A N 1
ATOM 665 C CA . ASP A 1 89 ? -2.166 14.654 5.506 1.00 90.19 89 ASP A CA 1
ATOM 666 C C . ASP A 1 89 ? -3.026 13.539 6.130 1.00 90.19 89 ASP A C 1
ATOM 668 O O . ASP A 1 89 ? -3.558 13.715 7.231 1.00 90.19 89 ASP A O 1
ATOM 672 N N . VAL A 1 90 ? -3.071 12.356 5.501 1.00 92.06 90 VAL A N 1
ATOM 673 C CA . VAL A 1 90 ? -3.642 11.120 6.065 1.00 92.06 90 VAL A CA 1
ATOM 674 C C . VAL A 1 90 ? -2.991 10.780 7.404 1.00 92.06 90 VAL A C 1
ATOM 676 O O . VAL A 1 90 ? -3.661 10.240 8.284 1.00 92.06 90 VAL A O 1
ATOM 679 N N . GLY A 1 91 ? -1.729 11.173 7.610 1.00 91.19 91 GLY A N 1
ATOM 680 C CA . GLY A 1 91 ? -1.061 11.083 8.902 1.00 91.19 91 GLY A CA 1
ATOM 681 C C . GLY A 1 91 ? -1.904 11.712 10.005 1.00 91.19 91 GLY A C 1
ATOM 682 O O . GLY A 1 91 ? -2.261 11.038 10.964 1.00 91.19 91 GLY A O 1
ATOM 683 N N . THR A 1 92 ? -2.354 12.954 9.826 1.00 91.94 92 THR A N 1
ATOM 684 C CA . THR A 1 92 ? -3.220 13.647 10.792 1.00 91.94 92 THR A CA 1
ATOM 685 C C . THR A 1 92 ? -4.556 12.930 10.991 1.00 91.94 92 THR A C 1
ATOM 687 O O . THR A 1 92 ? -5.001 12.792 12.129 1.00 91.94 92 THR A O 1
ATOM 690 N N . LEU A 1 93 ? -5.189 12.435 9.921 1.00 92.56 93 LEU A N 1
ATOM 691 C CA . LEU A 1 93 ? -6.451 11.687 10.029 1.00 92.56 93 LEU A CA 1
ATOM 692 C C . LEU A 1 93 ? -6.289 10.382 10.812 1.00 92.56 93 LEU A C 1
ATOM 694 O O . LEU A 1 93 ? -7.163 10.036 11.607 1.00 92.56 93 LEU A O 1
ATOM 698 N N . SER A 1 94 ? -5.148 9.709 10.660 1.00 94.19 94 SER A N 1
ATOM 699 C CA . SER A 1 94 ? -4.847 8.460 11.364 1.00 94.19 94 SER A CA 1
ATOM 700 C C . SER A 1 94 ? -4.724 8.617 12.881 1.00 94.19 94 SER A C 1
ATOM 702 O O . SER A 1 94 ? -4.868 7.644 13.612 1.00 94.19 94 SER A O 1
ATOM 704 N N . TRP A 1 95 ? -4.557 9.847 13.380 1.00 94.69 95 TRP A N 1
ATOM 705 C CA . TRP A 1 95 ? -4.627 10.172 14.808 1.00 94.69 95 TRP A CA 1
ATOM 706 C C . TRP A 1 95 ? -6.049 10.442 15.318 1.00 94.69 95 TRP A C 1
ATOM 708 O O . TRP A 1 95 ? -6.254 10.581 16.527 1.00 94.69 95 TRP A O 1
ATOM 718 N N . ILE A 1 96 ? -7.038 10.528 14.429 1.00 95.50 96 ILE A N 1
ATOM 719 C CA . ILE A 1 96 ? -8.431 10.860 14.760 1.00 95.50 96 ILE A CA 1
ATOM 720 C C . ILE A 1 96 ? -9.360 9.667 14.533 1.00 95.50 96 ILE A C 1
ATOM 722 O O . ILE A 1 96 ? -10.289 9.467 15.317 1.00 95.50 96 ILE A O 1
ATOM 726 N N . VAL A 1 97 ? -9.098 8.848 13.511 1.00 96.31 97 VAL A N 1
ATOM 727 C CA . VAL A 1 97 ? -9.914 7.677 13.166 1.00 96.31 97 VAL A CA 1
ATOM 728 C C . VAL A 1 97 ? -9.048 6.458 12.816 1.00 96.31 97 VAL A C 1
ATOM 730 O O . VAL A 1 97 ? -7.955 6.631 12.270 1.00 96.31 97 VAL A O 1
ATOM 733 N N . PRO A 1 98 ? -9.529 5.218 13.067 1.00 96.69 98 PRO A N 1
ATOM 734 C CA . PRO A 1 98 ? -8.868 4.009 12.577 1.00 96.69 98 PRO A CA 1
ATOM 735 C C . PRO A 1 98 ? -8.604 4.112 11.072 1.00 96.69 98 PRO A C 1
ATOM 737 O O . PRO A 1 98 ? -9.527 4.375 10.302 1.00 96.69 98 PRO A O 1
ATOM 740 N N . THR A 1 99 ? -7.351 3.923 10.665 1.00 95.06 99 THR A N 1
ATOM 741 C CA . THR A 1 99 ? -6.893 4.170 9.293 1.00 95.06 99 THR A CA 1
ATOM 742 C C . THR A 1 99 ? -6.023 3.014 8.811 1.00 95.06 99 THR A C 1
ATOM 744 O O . THR A 1 99 ? -5.288 2.409 9.588 1.00 95.06 99 THR A O 1
ATOM 747 N N . VAL A 1 100 ? -6.117 2.701 7.521 1.00 93.81 100 VAL A N 1
ATOM 748 C CA . VAL A 1 100 ? -5.238 1.759 6.821 1.00 93.81 100 VAL A CA 1
ATOM 749 C C . VAL A 1 100 ? -4.937 2.303 5.431 1.00 93.81 100 VAL A C 1
ATOM 751 O O . VAL A 1 100 ? -5.784 2.963 4.826 1.00 93.81 100 VAL A O 1
ATOM 754 N N . GLN A 1 101 ? -3.740 2.026 4.924 1.00 90.44 101 GLN A N 1
ATOM 755 C CA . GLN A 1 101 ? -3.355 2.324 3.548 1.00 90.44 101 GLN A CA 1
ATOM 756 C C . GLN A 1 101 ? -3.196 1.025 2.757 1.00 90.44 101 GLN A C 1
ATOM 758 O O . GLN A 1 101 ? -2.791 -0.003 3.297 1.00 90.44 101 GLN A O 1
ATOM 763 N N . CYS A 1 102 ? -3.527 1.074 1.468 1.00 89.88 102 CYS A N 1
ATOM 764 C CA . CYS A 1 102 ? -3.352 -0.043 0.550 1.00 89.88 102 CYS A CA 1
ATOM 765 C C . CYS A 1 102 ? -2.265 0.319 -0.462 1.00 89.88 102 CYS A C 1
ATOM 767 O O . CYS A 1 102 ? -2.426 1.268 -1.227 1.00 89.88 102 CYS A O 1
ATOM 769 N N . HIS A 1 103 ? -1.166 -0.434 -0.456 1.00 89.00 103 HIS A N 1
ATOM 770 C CA . HIS A 1 103 ? -0.121 -0.345 -1.470 1.00 89.00 103 HIS A CA 1
ATOM 771 C C . HIS A 1 103 ? -0.231 -1.553 -2.395 1.00 89.00 103 HIS A C 1
ATOM 773 O O . HIS A 1 103 ? -0.375 -2.686 -1.940 1.00 89.00 103 HIS A O 1
ATOM 779 N N . VAL A 1 104 ? -0.177 -1.296 -3.697 1.00 91.88 104 VAL A N 1
ATOM 780 C CA . VAL A 1 104 ? -0.266 -2.310 -4.749 1.00 91.88 104 VAL A CA 1
ATOM 781 C C . VAL A 1 104 ? 0.810 -2.033 -5.795 1.00 91.88 104 VAL A C 1
ATOM 783 O O . VAL A 1 104 ? 1.140 -0.865 -6.018 1.00 91.88 104 VAL A O 1
ATOM 786 N N . PRO A 1 105 ? 1.354 -3.063 -6.460 1.00 90.81 105 PRO A N 1
ATOM 787 C CA . PRO A 1 105 ? 2.345 -2.841 -7.496 1.00 90.81 105 PRO A CA 1
ATOM 788 C C . PRO A 1 105 ? 1.700 -2.181 -8.719 1.00 90.81 105 PRO A C 1
ATOM 790 O O . PRO A 1 105 ? 0.695 -2.657 -9.251 1.00 90.81 105 PRO A O 1
ATOM 793 N N . CYS A 1 106 ? 2.275 -1.058 -9.145 1.00 93.31 106 CYS A N 1
ATOM 794 C CA . CYS A 1 106 ? 1.765 -0.253 -10.258 1.00 93.31 106 CYS A CA 1
ATOM 795 C C . CYS A 1 106 ? 2.866 0.411 -11.109 1.00 93.31 106 CYS A C 1
ATOM 797 O O . CYS A 1 106 ? 2.552 1.066 -12.102 1.00 93.31 106 CYS A O 1
ATOM 799 N N . TYR A 1 107 ? 4.140 0.229 -10.752 1.00 96.25 107 TYR A N 1
ATOM 800 C CA . TYR A 1 107 ? 5.314 0.759 -11.452 1.00 96.25 107 TYR A CA 1
ATOM 801 C C . TYR A 1 107 ? 6.559 -0.090 -11.149 1.00 96.25 107 TYR A C 1
ATOM 803 O O . TYR A 1 107 ? 6.546 -0.925 -10.243 1.00 96.25 107 TYR A O 1
ATOM 811 N N . ALA A 1 108 ? 7.629 0.121 -11.917 1.00 97.38 108 ALA A N 1
ATOM 812 C CA . ALA A 1 108 ? 8.877 -0.626 -11.840 1.00 97.38 108 ALA A CA 1
ATOM 813 C C . ALA A 1 108 ? 9.532 -0.545 -10.451 1.00 97.38 108 ALA A C 1
ATOM 815 O O . ALA A 1 108 ? 9.631 0.536 -9.858 1.00 97.38 108 ALA A O 1
ATOM 816 N N . VAL A 1 109 ? 10.035 -1.680 -9.966 1.00 96.12 109 VAL A N 1
ATOM 817 C CA . VAL A 1 109 ? 10.777 -1.779 -8.701 1.00 96.12 109 VAL A CA 1
ATOM 818 C C . VAL A 1 109 ? 11.997 -0.862 -8.737 1.00 96.12 109 VAL A C 1
ATOM 820 O O . VAL A 1 109 ? 12.728 -0.818 -9.728 1.00 96.12 109 VAL A O 1
ATOM 823 N N . GLY A 1 110 ? 12.206 -0.130 -7.643 1.00 95.62 110 GLY A N 1
ATOM 824 C CA . GLY A 1 110 ? 13.262 0.867 -7.511 1.00 95.62 110 GLY A CA 1
ATOM 825 C C . GLY A 1 110 ? 12.880 2.272 -7.972 1.00 95.62 110 GLY A C 1
ATOM 826 O O . GLY A 1 110 ? 13.671 3.177 -7.763 1.00 95.62 110 GLY A O 1
ATOM 827 N N . THR A 1 111 ? 11.716 2.500 -8.598 1.00 96.62 111 THR A N 1
ATOM 828 C CA . THR A 1 111 ? 11.357 3.845 -9.094 1.00 96.62 111 THR A CA 1
ATOM 829 C C . THR A 1 111 ? 11.276 4.848 -7.932 1.00 96.62 111 THR A C 1
ATOM 831 O O . THR A 1 111 ? 10.383 4.703 -7.092 1.00 96.62 111 THR A O 1
ATOM 834 N N . PRO A 1 112 ? 12.121 5.901 -7.888 1.00 94.00 112 PRO A N 1
ATOM 835 C CA . PRO A 1 112 ? 12.046 6.895 -6.825 1.00 94.00 112 PRO A CA 1
ATOM 836 C C . PRO A 1 112 ? 10.756 7.721 -6.927 1.00 94.00 112 PRO A C 1
ATOM 838 O O . PRO A 1 112 ? 10.370 8.117 -8.039 1.00 94.00 112 PRO A O 1
ATOM 841 N N . PRO A 1 113 ? 10.092 8.044 -5.801 1.00 90.94 113 PRO A N 1
ATOM 842 C CA . PRO A 1 113 ? 8.969 8.968 -5.816 1.00 90.94 113 PRO A CA 1
ATOM 843 C C . PRO A 1 113 ? 9.422 10.357 -6.292 1.00 90.94 113 PRO A C 1
ATOM 845 O O . PRO A 1 113 ? 10.575 10.742 -6.112 1.00 90.94 113 PRO A O 1
ATOM 848 N N . HIS A 1 114 ? 8.508 11.128 -6.889 1.00 93.50 114 HIS A N 1
ATOM 849 C CA . HIS A 1 114 ? 8.787 12.472 -7.430 1.00 93.50 114 HIS A CA 1
ATOM 850 C C . HIS A 1 114 ? 9.823 12.519 -8.574 1.00 93.50 114 HIS A C 1
ATOM 852 O O . HIS A 1 114 ? 10.475 13.540 -8.782 1.00 93.50 114 HIS A O 1
ATOM 858 N N . SER A 1 115 ? 9.964 11.435 -9.339 1.00 96.31 115 SER A N 1
ATOM 859 C CA . SER A 1 115 ? 10.871 11.349 -10.491 1.00 96.31 115 SER A CA 1
ATOM 860 C C . SER A 1 115 ? 10.132 11.393 -11.836 1.00 96.31 115 SER A C 1
ATOM 862 O O . SER A 1 115 ? 8.943 11.075 -11.928 1.00 96.31 115 SER A O 1
ATOM 864 N N . TRP A 1 116 ? 10.849 11.725 -12.916 1.00 97.88 116 TRP A N 1
ATOM 865 C CA . TRP A 1 116 ? 10.314 11.607 -14.280 1.00 97.88 116 TRP A CA 1
ATOM 866 C C . TRP A 1 116 ? 10.020 10.153 -14.664 1.00 97.88 116 TRP A C 1
ATOM 868 O O . TRP A 1 116 ? 9.066 9.895 -15.397 1.00 97.88 116 TRP A O 1
ATOM 878 N N . GLN A 1 117 ? 10.778 9.200 -14.119 1.00 97.56 117 GLN A N 1
ATOM 879 C CA . GLN A 1 117 ? 10.522 7.769 -14.254 1.00 97.56 117 GLN A CA 1
ATOM 880 C C . GLN A 1 117 ? 9.153 7.393 -13.681 1.00 97.56 117 GLN A C 1
ATOM 882 O O . GLN A 1 117 ? 8.433 6.607 -14.293 1.00 97.56 117 GLN A O 1
ATOM 887 N N . LEU A 1 118 ? 8.746 7.970 -12.545 1.00 96.81 118 LEU A N 1
ATOM 888 C CA . LEU A 1 118 ? 7.404 7.755 -12.001 1.00 96.81 118 LEU A CA 1
ATOM 889 C C . LEU A 1 118 ? 6.328 8.347 -12.926 1.00 96.81 118 LEU A C 1
ATOM 891 O O . LEU A 1 118 ? 5.346 7.675 -13.243 1.00 96.81 118 LEU A O 1
ATOM 895 N N . VAL A 1 119 ? 6.534 9.576 -13.415 1.00 97.50 119 VAL A N 1
ATOM 896 C CA . VAL A 1 119 ? 5.598 10.250 -14.337 1.00 97.50 119 VAL A CA 1
ATOM 897 C C . VAL A 1 119 ? 5.372 9.427 -15.607 1.00 97.50 119 VAL A C 1
ATOM 899 O O . VAL A 1 119 ? 4.226 9.250 -16.025 1.00 97.50 119 VAL A O 1
ATOM 902 N N . ALA A 1 120 ? 6.439 8.880 -16.194 1.00 97.44 120 ALA A N 1
ATOM 903 C CA . ALA A 1 120 ? 6.376 8.083 -17.420 1.00 97.44 120 ALA A CA 1
ATOM 904 C C . ALA A 1 120 ? 5.497 6.824 -17.289 1.00 97.44 120 ALA A C 1
ATOM 906 O O . ALA A 1 120 ? 4.962 6.336 -18.283 1.00 97.44 120 ALA A O 1
ATOM 907 N N . GLN A 1 121 ? 5.319 6.310 -16.070 1.00 97.69 121 GLN A N 1
ATOM 908 C CA . GLN A 1 121 ? 4.602 5.063 -15.800 1.00 97.69 121 GLN A CA 1
ATOM 909 C C . GLN A 1 121 ? 3.141 5.275 -15.391 1.00 97.69 121 GLN A C 1
ATOM 911 O O . GLN A 1 121 ? 2.345 4.344 -15.488 1.00 97.69 121 GLN A O 1
ATOM 916 N N . GLY A 1 122 ? 2.749 6.489 -14.987 1.00 95.38 122 GLY A N 1
ATOM 917 C CA . GLY A 1 122 ? 1.439 6.760 -14.374 1.00 95.38 122 GLY A CA 1
ATOM 918 C C . GLY A 1 122 ? 0.215 6.478 -15.256 1.00 95.38 122 GLY A C 1
ATOM 919 O O . GLY A 1 122 ? -0.901 6.420 -14.749 1.00 95.38 122 GLY A O 1
ATOM 920 N N . LYS A 1 123 ? 0.407 6.288 -16.568 1.00 95.81 123 LYS A N 1
ATOM 921 C CA . LYS A 1 123 ? -0.648 5.904 -17.526 1.00 95.81 123 LYS A CA 1
ATOM 922 C C . LYS A 1 123 ? -0.436 4.524 -18.154 1.00 95.81 123 LYS A C 1
ATOM 924 O O . LYS A 1 123 ? -1.202 4.137 -19.034 1.00 95.81 123 LYS A O 1
ATOM 929 N N . ALA A 1 124 ? 0.587 3.784 -17.733 1.00 97.06 124 ALA A N 1
ATOM 930 C CA . ALA A 1 124 ? 0.860 2.454 -18.259 1.00 97.06 124 ALA A CA 1
ATOM 931 C C . ALA A 1 124 ? -0.276 1.469 -17.906 1.00 97.06 124 ALA A C 1
ATOM 933 O O . ALA A 1 124 ? -0.999 1.679 -16.923 1.00 97.06 124 ALA A O 1
ATOM 934 N N . PRO A 1 125 ? -0.449 0.372 -18.664 1.00 97.00 125 PRO A N 1
ATOM 935 C CA . PRO A 1 125 ? -1.419 -0.668 -18.320 1.00 97.00 125 PRO A CA 1
ATOM 936 C C . PRO A 1 125 ? -1.212 -1.233 -16.903 1.00 97.00 125 PRO A C 1
ATOM 938 O O . PRO A 1 125 ? -2.182 -1.322 -16.149 1.00 97.00 125 PRO A O 1
ATOM 941 N N . ALA A 1 126 ? 0.035 -1.490 -16.490 1.00 96.38 126 ALA A N 1
ATOM 942 C CA . ALA A 1 126 ? 0.393 -1.882 -15.123 1.00 96.38 126 ALA A CA 1
ATOM 943 C C . ALA A 1 126 ? -0.170 -0.933 -14.048 1.00 96.38 126 ALA A C 1
ATOM 945 O O . ALA A 1 126 ? -0.705 -1.394 -13.038 1.00 96.38 126 ALA A O 1
ATOM 946 N N . ALA A 1 127 ? -0.122 0.384 -14.283 1.00 96.50 127 ALA A N 1
ATOM 947 C CA . ALA A 1 127 ? -0.645 1.369 -13.341 1.00 96.50 127 ALA A CA 1
ATOM 948 C C . ALA A 1 127 ? -2.165 1.236 -13.165 1.00 96.50 127 ALA A C 1
ATOM 950 O O . ALA A 1 127 ? -2.663 1.186 -12.040 1.00 96.50 127 ALA A O 1
ATOM 951 N N . HIS A 1 128 ? -2.904 1.083 -14.266 1.00 97.06 128 HIS A N 1
ATOM 952 C CA . HIS A 1 128 ? -4.354 0.877 -14.232 1.00 97.06 128 HIS A CA 1
ATOM 953 C C . HIS A 1 128 ? -4.745 -0.462 -13.590 1.00 97.06 128 HIS A C 1
ATOM 955 O O . HIS A 1 128 ? -5.724 -0.523 -12.843 1.00 97.06 128 HIS A O 1
ATOM 961 N N . LYS A 1 129 ? -3.967 -1.526 -13.828 1.00 96.44 129 LYS A N 1
ATOM 962 C CA . LYS A 1 129 ? -4.154 -2.833 -13.176 1.00 96.44 129 LYS A CA 1
ATOM 963 C C . LYS A 1 129 ? -3.962 -2.730 -11.660 1.00 96.44 129 LYS A C 1
ATOM 965 O O . LYS A 1 129 ? -4.779 -3.268 -10.912 1.00 96.44 129 LYS A O 1
ATOM 970 N N . GLY A 1 130 ? -2.945 -1.989 -11.214 1.00 95.81 130 GLY A N 1
ATOM 971 C CA . GLY A 1 130 ? -2.742 -1.649 -9.807 1.00 95.81 130 GLY A CA 1
ATOM 972 C C . GLY A 1 130 ? -3.927 -0.870 -9.228 1.00 95.81 130 GLY A C 1
ATOM 973 O O . GLY A 1 130 ? -4.519 -1.308 -8.246 1.00 95.81 130 GLY A O 1
ATOM 974 N N . ILE A 1 131 ? -4.355 0.222 -9.874 1.00 96.12 131 ILE A N 1
ATOM 975 C CA . ILE A 1 131 ? -5.517 1.026 -9.440 1.00 96.12 131 ILE A CA 1
ATOM 976 C C . ILE A 1 131 ? -6.767 0.151 -9.267 1.00 96.12 131 ILE A C 1
ATOM 978 O O . ILE A 1 131 ? -7.453 0.243 -8.247 1.00 96.12 131 ILE A O 1
ATOM 982 N N . ALA A 1 132 ? -7.050 -0.730 -10.229 1.00 96.88 132 ALA A N 1
ATOM 983 C CA . ALA A 1 132 ? -8.192 -1.635 -10.156 1.00 96.88 132 ALA A CA 1
ATOM 984 C C . ALA A 1 132 ? -8.093 -2.609 -8.969 1.00 96.88 132 ALA A C 1
ATOM 986 O O . ALA A 1 132 ? -9.105 -2.881 -8.318 1.00 96.88 132 ALA A O 1
ATOM 987 N N . LEU A 1 133 ? -6.897 -3.123 -8.663 1.00 96.75 133 LEU A N 1
ATOM 988 C CA . LEU A 1 133 ? -6.678 -3.970 -7.491 1.00 96.75 133 LEU A CA 1
ATOM 989 C C . LEU A 1 133 ? -6.879 -3.190 -6.185 1.00 96.75 133 LEU A C 1
ATOM 991 O O . LEU A 1 133 ? -7.621 -3.656 -5.322 1.00 96.75 133 LEU A O 1
ATOM 995 N N . ALA A 1 134 ? -6.276 -2.005 -6.053 1.00 96.56 134 ALA A N 1
ATOM 996 C CA . ALA A 1 134 ? -6.424 -1.166 -4.863 1.00 96.56 134 ALA A CA 1
ATOM 997 C C . ALA A 1 134 ? -7.895 -0.812 -4.606 1.00 96.56 134 ALA A C 1
ATOM 999 O O . ALA A 1 134 ? -8.378 -0.955 -3.484 1.00 96.56 134 ALA A O 1
ATOM 1000 N N . ALA A 1 135 ? -8.638 -0.439 -5.654 1.00 97.56 135 ALA A N 1
ATOM 1001 C CA . ALA A 1 135 ? -10.065 -0.145 -5.551 1.00 97.56 135 ALA A CA 1
ATOM 1002 C C . ALA A 1 135 ? -10.868 -1.354 -5.040 1.00 97.56 135 ALA A C 1
ATOM 1004 O O . ALA A 1 135 ? -11.694 -1.213 -4.136 1.00 97.56 135 ALA A O 1
ATOM 1005 N N . LYS A 1 136 ? -10.599 -2.556 -5.569 1.00 97.88 136 LYS A N 1
ATOM 1006 C CA . LYS A 1 136 ? -11.239 -3.799 -5.105 1.00 97.88 136 LYS A CA 1
ATOM 1007 C C . LYS A 1 136 ? -10.875 -4.121 -3.657 1.00 97.88 136 LYS A C 1
ATOM 1009 O O . LYS A 1 136 ? -11.763 -4.484 -2.891 1.00 97.88 136 LYS A O 1
ATOM 1014 N N . ALA A 1 137 ? -9.610 -3.966 -3.273 1.00 97.44 137 ALA A N 1
ATOM 1015 C CA . ALA A 1 137 ? -9.153 -4.208 -1.908 1.00 97.44 137 ALA A CA 1
ATOM 1016 C C . ALA A 1 137 ? -9.828 -3.249 -0.914 1.00 97.44 137 ALA A C 1
ATOM 1018 O O . ALA A 1 137 ? -10.384 -3.698 0.087 1.00 97.44 137 ALA A O 1
ATOM 1019 N N . MET A 1 138 ? -9.872 -1.950 -1.228 1.00 97.88 138 MET A N 1
ATOM 1020 C CA . MET A 1 138 ? -10.567 -0.945 -0.417 1.00 97.88 138 MET A CA 1
ATOM 1021 C C . MET A 1 138 ? -12.067 -1.241 -0.293 1.00 97.88 138 MET A C 1
ATOM 1023 O O . MET A 1 138 ? -12.614 -1.201 0.809 1.00 97.88 138 MET A O 1
ATOM 1027 N N . ALA A 1 139 ? -12.733 -1.583 -1.401 1.00 98.44 139 ALA A N 1
ATOM 1028 C CA . ALA A 1 139 ? -14.151 -1.935 -1.395 1.00 98.44 139 ALA A CA 1
ATOM 1029 C C . ALA A 1 139 ? -14.430 -3.205 -0.576 1.00 98.44 139 ALA A C 1
ATOM 1031 O O . ALA A 1 139 ? -15.425 -3.274 0.145 1.00 98.44 139 ALA A O 1
ATOM 1032 N N . ALA A 1 140 ? -13.546 -4.200 -0.650 1.00 98.25 140 ALA A N 1
ATOM 1033 C CA . ALA A 1 140 ? -13.678 -5.438 0.103 1.00 98.25 140 ALA A CA 1
ATOM 1034 C C . ALA A 1 140 ? -13.492 -5.215 1.614 1.00 98.25 140 ALA A C 1
ATOM 1036 O O . ALA A 1 140 ? -14.295 -5.713 2.397 1.00 98.25 140 ALA A O 1
ATOM 1037 N N . VAL A 1 141 ? -12.526 -4.386 2.026 1.00 98.19 141 VAL A N 1
ATOM 1038 C CA . VAL A 1 141 ? -12.363 -3.987 3.436 1.00 98.19 141 VAL A CA 1
ATOM 1039 C C . VAL A 1 141 ? -13.579 -3.205 3.934 1.00 98.19 141 VAL A C 1
ATOM 1041 O O . VAL A 1 141 ? -14.070 -3.468 5.030 1.00 98.19 141 VAL A O 1
ATOM 1044 N N . ALA A 1 142 ? -14.107 -2.278 3.129 1.00 98.12 142 ALA A N 1
ATOM 1045 C CA . ALA A 1 142 ? -15.322 -1.545 3.477 1.00 98.12 142 ALA A CA 1
ATOM 1046 C C . ALA A 1 142 ? -16.516 -2.494 3.663 1.00 98.12 142 ALA A C 1
ATOM 1048 O O . ALA A 1 142 ? -17.208 -2.420 4.678 1.00 98.12 142 ALA A O 1
ATOM 1049 N N . ARG A 1 143 ? -16.722 -3.433 2.729 1.00 98.50 143 ARG A N 1
ATOM 1050 C CA . ARG A 1 143 ? -17.744 -4.483 2.845 1.00 98.50 143 ARG A CA 1
ATOM 1051 C C . ARG A 1 143 ? -17.572 -5.270 4.141 1.00 98.50 143 ARG A C 1
ATOM 1053 O O . ARG A 1 143 ? -18.550 -5.437 4.863 1.00 98.50 143 ARG A O 1
ATOM 1060 N N . ASP A 1 144 ? -16.358 -5.717 4.451 1.00 98.38 144 ASP A N 1
ATOM 1061 C CA . ASP A 1 144 ? -16.079 -6.485 5.665 1.00 98.38 144 ASP A CA 1
ATOM 1062 C C . ASP A 1 144 ? -16.431 -5.686 6.929 1.00 98.38 144 ASP A C 1
ATOM 1064 O O . ASP A 1 144 ? -17.020 -6.241 7.851 1.00 98.38 144 ASP A O 1
ATOM 1068 N N . LEU A 1 145 ? -16.164 -4.377 6.962 1.00 98.00 145 LEU A N 1
ATOM 1069 C CA . LEU A 1 145 ? -16.563 -3.506 8.075 1.00 98.00 145 LEU A CA 1
ATOM 1070 C C . LEU A 1 145 ? -18.084 -3.337 8.200 1.00 98.00 145 LEU A C 1
ATOM 1072 O O . LEU A 1 145 ? -18.581 -3.207 9.318 1.00 98.00 145 LEU A O 1
ATOM 1076 N N . PHE A 1 146 ? -18.822 -3.346 7.086 1.00 98.12 146 PHE A N 1
ATOM 1077 C CA . PHE A 1 146 ? -20.285 -3.258 7.102 1.00 98.12 146 PHE A CA 1
ATOM 1078 C C . PHE A 1 146 ? -20.953 -4.548 7.583 1.00 98.12 146 PHE A C 1
ATOM 1080 O O . PHE A 1 146 ? -21.965 -4.479 8.277 1.00 98.12 146 PHE A O 1
ATOM 1087 N N . ILE A 1 147 ? -20.409 -5.715 7.225 1.00 97.81 147 ILE A N 1
ATOM 1088 C CA . ILE A 1 147 ? -21.050 -7.012 7.508 1.00 97.81 147 ILE A CA 1
ATOM 1089 C C . ILE A 1 147 ? -20.479 -7.726 8.741 1.00 97.81 147 ILE A C 1
ATOM 1091 O O . ILE A 1 147 ? -21.121 -8.625 9.277 1.00 97.81 147 ILE A O 1
ATOM 1095 N N . ASN A 1 148 ? -19.288 -7.342 9.210 1.00 97.12 148 ASN A N 1
ATOM 1096 C CA . ASN A 1 148 ? -18.643 -7.909 10.391 1.00 97.12 148 ASN A CA 1
ATOM 1097 C C . ASN A 1 148 ? -18.484 -6.840 11.482 1.00 97.12 148 ASN A C 1
ATOM 1099 O O . ASN A 1 148 ? -17.445 -6.184 11.607 1.00 97.12 148 ASN A O 1
ATOM 1103 N N . GLY A 1 149 ? -19.507 -6.711 12.332 1.00 96.44 149 GLY A N 1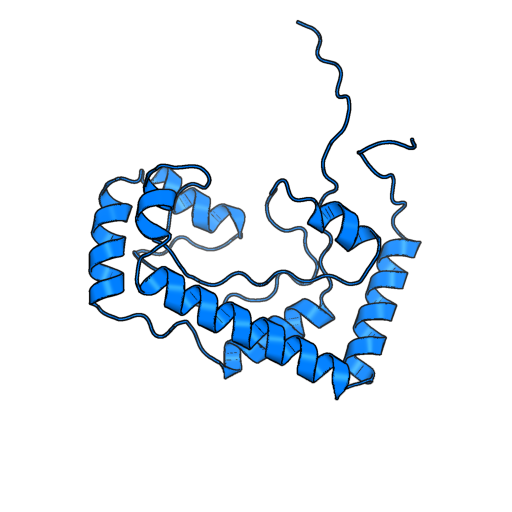
ATOM 1104 C CA . GLY A 1 149 ? -19.482 -5.794 13.477 1.00 96.44 149 GLY A CA 1
ATOM 1105 C C . GLY A 1 149 ? -18.342 -6.068 14.469 1.00 96.44 149 GLY A C 1
ATOM 1106 O O . GLY A 1 149 ? -17.867 -5.140 15.127 1.00 96.44 149 GLY A O 1
ATOM 1107 N N . GLY A 1 150 ? -17.848 -7.311 14.530 1.00 98.19 150 GLY A N 1
ATOM 1108 C CA . GLY A 1 150 ? -16.685 -7.687 15.333 1.00 98.19 150 GLY A CA 1
ATOM 1109 C C . GLY A 1 150 ? -15.406 -7.005 14.849 1.00 98.19 150 GLY A C 1
ATOM 1110 O O . GLY A 1 150 ? -14.720 -6.375 15.649 1.00 98.19 150 GLY A O 1
ATOM 1111 N N . LEU A 1 151 ? -15.130 -7.034 13.539 1.00 98.25 151 LEU A N 1
ATOM 1112 C CA . LEU A 1 151 ? -13.969 -6.353 12.949 1.00 98.25 151 LEU A CA 1
ATOM 1113 C C . LEU A 1 151 ? -13.989 -4.846 13.244 1.00 98.25 151 LEU A C 1
ATOM 1115 O O . LEU A 1 151 ? -12.980 -4.291 13.680 1.00 98.25 151 LEU A O 1
ATOM 1119 N N . LEU A 1 152 ? -15.140 -4.192 13.050 1.00 98.06 152 LEU A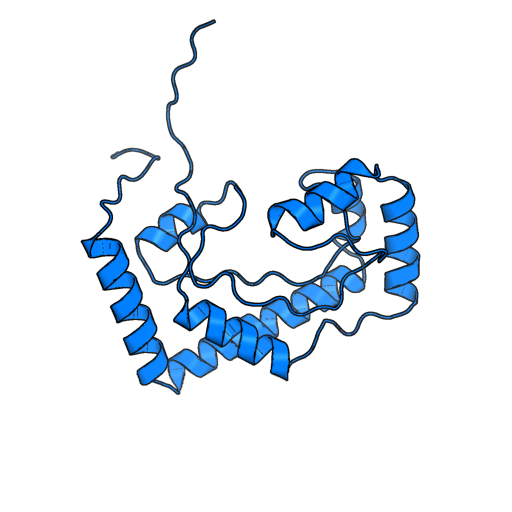 N 1
ATOM 1120 C CA . LEU A 1 152 ? -15.299 -2.762 13.328 1.00 98.06 152 LEU A CA 1
ATOM 1121 C C . LEU A 1 152 ? -15.068 -2.441 14.811 1.00 98.06 152 LEU A C 1
ATOM 1123 O O . LEU A 1 152 ? -14.402 -1.455 15.136 1.00 98.06 152 LEU A O 1
ATOM 1127 N N . SER A 1 153 ? -15.616 -3.263 15.710 1.00 98.38 153 SER A N 1
ATOM 1128 C CA . SER A 1 153 ? -15.420 -3.116 17.153 1.00 98.38 153 SER A CA 1
ATOM 1129 C C . SER A 1 153 ? -13.943 -3.259 17.524 1.00 98.38 153 SER A C 1
ATOM 1131 O O . SER A 1 153 ? -13.396 -2.362 18.163 1.00 98.38 153 SER A O 1
ATOM 1133 N N . THR A 1 154 ? -13.264 -4.307 17.046 1.00 98.25 154 THR A N 1
ATOM 1134 C CA . THR A 1 154 ? -11.837 -4.533 17.311 1.00 98.25 154 THR A CA 1
ATOM 1135 C C . THR A 1 154 ? -10.969 -3.387 16.789 1.00 98.25 154 THR A C 1
ATOM 1137 O O . THR A 1 154 ? -10.135 -2.880 17.537 1.00 98.25 154 THR A O 1
ATOM 1140 N N . ALA A 1 155 ? -11.202 -2.916 15.558 1.00 98.00 155 ALA A N 1
ATOM 1141 C CA . ALA A 1 155 ? -10.468 -1.788 14.980 1.00 98.00 155 ALA A CA 1
ATOM 1142 C C . ALA A 1 155 ? -10.611 -0.512 15.830 1.00 98.00 155 ALA A C 1
ATOM 1144 O O . ALA A 1 155 ? -9.621 0.177 16.094 1.00 98.00 155 ALA A O 1
ATOM 1145 N N . LYS A 1 156 ? -11.829 -0.217 16.309 1.00 98.31 156 LYS A N 1
ATOM 1146 C CA . LYS A 1 156 ? -12.100 0.920 17.203 1.00 98.31 156 LYS A CA 1
ATOM 1147 C C . LYS A 1 156 ? -11.440 0.752 18.569 1.00 98.31 156 LYS A C 1
ATOM 1149 O O . LYS A 1 156 ? -10.833 1.701 19.055 1.00 98.31 156 LYS A O 1
ATOM 1154 N N . THR A 1 157 ? -11.539 -0.425 19.184 1.00 98.38 157 THR A N 1
ATOM 1155 C CA . THR A 1 157 ? -10.935 -0.699 20.495 1.00 98.38 157 THR A CA 1
ATOM 1156 C C . THR A 1 157 ? -9.416 -0.577 20.448 1.00 98.38 157 THR A C 1
ATOM 1158 O O . THR A 1 157 ? -8.826 0.030 21.340 1.00 98.38 157 THR A O 1
ATOM 1161 N N . GLU A 1 158 ? -8.768 -1.108 19.412 1.00 96.44 158 GLU A N 1
ATOM 1162 C CA . GLU A 1 158 ? -7.318 -0.984 19.255 1.00 96.44 158 GLU A CA 1
ATOM 1163 C C . GLU A 1 158 ? -6.889 0.474 19.078 1.00 96.44 158 GLU A C 1
ATOM 1165 O O . GLU A 1 158 ? -5.989 0.947 19.772 1.00 96.44 158 GLU A O 1
ATOM 1170 N N . PHE A 1 159 ? -7.601 1.221 18.233 1.00 97.19 159 PHE A N 1
ATOM 1171 C CA . PHE A 1 159 ? -7.355 2.647 18.056 1.00 97.19 159 PHE A CA 1
ATOM 1172 C C . PHE A 1 159 ? -7.535 3.438 19.362 1.00 97.19 159 PHE A C 1
ATOM 1174 O O . PHE A 1 159 ? -6.702 4.274 19.702 1.00 97.19 159 PHE A O 1
ATOM 1181 N N . GLN A 1 160 ? -8.583 3.152 20.140 1.00 97.56 160 GLN A N 1
ATOM 1182 C CA . GLN A 1 160 ? -8.809 3.788 21.442 1.00 97.56 160 GLN A CA 1
ATOM 1183 C C . GLN A 1 160 ? -7.668 3.504 22.425 1.00 97.56 160 GLN A C 1
ATOM 1185 O O . GLN A 1 160 ? -7.219 4.425 23.106 1.00 97.56 160 GLN A O 1
ATOM 1190 N N . ARG A 1 161 ? -7.158 2.266 22.471 1.00 96.88 161 ARG A N 1
ATOM 1191 C CA . ARG A 1 161 ? -5.988 1.910 23.293 1.00 96.88 161 ARG A CA 1
ATOM 1192 C C . ARG A 1 161 ? -4.749 2.690 22.863 1.00 96.88 161 ARG A C 1
ATOM 1194 O O . ARG A 1 161 ? -4.072 3.259 23.716 1.00 96.88 161 ARG A O 1
ATOM 1201 N N . PHE A 1 162 ? -4.491 2.779 21.558 1.00 95.25 162 PHE A N 1
ATOM 1202 C CA . PHE A 1 162 ? -3.402 3.595 21.023 1.00 95.25 162 PHE A CA 1
ATOM 1203 C C . PHE A 1 162 ? -3.547 5.070 21.434 1.00 95.25 162 PHE A C 1
ATOM 1205 O O . PHE A 1 162 ? -2.603 5.654 21.960 1.00 95.25 162 PHE A O 1
ATOM 1212 N N . ARG A 1 163 ? -4.730 5.672 21.262 1.00 95.75 163 ARG A N 1
ATOM 1213 C CA . ARG A 1 163 ? -4.979 7.083 21.607 1.00 95.75 163 ARG A CA 1
ATOM 1214 C C . ARG A 1 163 ? -4.900 7.363 23.105 1.00 95.75 163 ARG A C 1
ATOM 1216 O O . ARG A 1 163 ? -4.450 8.440 23.478 1.00 95.75 163 ARG A O 1
ATOM 1223 N N . ALA A 1 164 ? -5.301 6.418 23.951 1.00 96.75 164 ALA A N 1
ATOM 1224 C CA . ALA A 1 164 ? -5.163 6.547 25.399 1.00 96.75 164 ALA A CA 1
ATOM 1225 C C . ALA A 1 164 ? -3.690 6.551 25.844 1.00 96.75 164 ALA A C 1
ATOM 1227 O O . ALA A 1 164 ? -3.348 7.227 26.810 1.00 96.75 164 ALA A O 1
ATOM 1228 N N . ALA A 1 165 ? -2.822 5.828 25.130 1.00 96.44 165 ALA A N 1
ATOM 1229 C CA . ALA A 1 165 ? -1.392 5.747 25.425 1.00 96.44 165 ALA A CA 1
ATOM 1230 C C . ALA A 1 165 ? -0.546 6.848 24.755 1.00 96.44 165 ALA A C 1
ATOM 1232 O O . ALA A 1 165 ? 0.603 7.041 25.139 1.00 96.44 165 ALA A O 1
ATOM 1233 N N . ASN A 1 166 ? -1.082 7.559 23.756 1.00 94.75 166 ASN A N 1
ATOM 1234 C CA . ASN A 1 166 ? -0.321 8.511 22.944 1.00 94.75 166 ASN A CA 1
ATOM 1235 C C . ASN A 1 166 ? -1.075 9.840 22.806 1.00 94.75 166 ASN A C 1
ATOM 1237 O O . ASN A 1 166 ? -2.123 9.904 22.168 1.00 94.75 166 ASN A O 1
ATOM 1241 N N . GLU A 1 167 ? -0.539 10.934 23.349 1.00 93.75 167 GLU A N 1
ATOM 1242 C CA . GLU A 1 167 ? -1.107 12.274 23.149 1.00 93.75 167 GLU A CA 1
ATOM 1243 C C . GLU A 1 167 ? -0.934 12.711 21.680 1.00 93.75 167 GLU A C 1
ATOM 1245 O O . GLU A 1 167 ? 0.147 12.571 21.116 1.00 93.75 167 GLU A O 1
ATOM 1250 N N . PHE A 1 168 ? -1.981 13.265 21.051 1.00 92.50 168 PHE A N 1
ATOM 1251 C CA . PHE A 1 168 ? -1.858 13.838 19.702 1.00 92.50 168 PHE A CA 1
ATOM 1252 C C . PHE A 1 168 ? -1.769 15.354 19.779 1.00 92.50 168 PHE A C 1
ATOM 1254 O O . PHE A 1 168 ? -2.692 16.010 20.267 1.00 92.50 168 PHE A O 1
ATOM 1261 N N . ARG A 1 169 ? -0.691 15.911 19.226 1.00 89.12 169 ARG A N 1
ATOM 1262 C CA . ARG A 1 169 ? -0.539 17.348 19.004 1.00 89.12 169 ARG A CA 1
ATOM 1263 C C . ARG A 1 169 ? -0.497 17.600 17.510 1.00 89.12 169 ARG A C 1
ATOM 1265 O O . ARG A 1 169 ? 0.434 17.169 16.838 1.00 89.12 169 ARG A O 1
ATOM 1272 N N . ASN A 1 170 ? -1.517 18.285 16.998 1.00 88.00 170 ASN A N 1
ATOM 1273 C CA . ASN A 1 170 ? -1.605 18.568 15.574 1.00 88.00 170 ASN A CA 1
ATOM 1274 C C . ASN A 1 170 ? -0.426 19.471 15.143 1.00 88.00 170 ASN A C 1
ATOM 1276 O O . ASN A 1 170 ? -0.295 20.581 15.671 1.00 88.00 170 ASN A O 1
ATOM 1280 N N . PRO A 1 171 ? 0.414 19.028 14.190 1.00 85.94 171 PRO A N 1
ATOM 1281 C CA . PRO A 1 171 ? 1.619 19.750 13.783 1.00 85.94 171 PRO A CA 1
ATOM 1282 C C . PRO A 1 171 ? 1.351 21.008 12.944 1.00 85.94 171 PRO A C 1
ATOM 1284 O O . PRO A 1 171 ? 2.281 21.766 12.683 1.00 85.94 171 PRO A O 1
ATOM 1287 N N . ILE A 1 172 ? 0.103 21.262 12.541 1.00 80.62 172 ILE A N 1
ATOM 1288 C CA . ILE A 1 172 ? -0.312 22.477 11.817 1.00 80.62 172 ILE A CA 1
ATOM 1289 C C . ILE A 1 172 ? -0.623 23.637 12.795 1.00 80.62 172 ILE A C 1
ATOM 1291 O O . ILE A 1 172 ? -0.781 24.783 12.380 1.00 80.62 172 ILE A O 1
ATOM 1295 N N . GLY A 1 173 ? -0.632 23.370 14.109 1.00 69.19 173 GLY A N 1
ATOM 1296 C CA . GLY A 1 173 ? -0.955 24.352 15.147 1.00 69.19 173 GLY A CA 1
ATOM 1297 C C . GLY A 1 173 ? -2.464 24.562 15.331 1.00 69.19 173 GLY A C 1
ATOM 1298 O O . GLY A 1 173 ? -3.282 24.101 14.535 1.00 69.19 173 GLY A O 1
ATOM 1299 N N . ARG A 1 174 ? -2.855 25.236 16.421 1.00 60.88 174 ARG A N 1
ATOM 1300 C CA . ARG A 1 174 ? -4.226 25.743 16.588 1.00 60.88 174 ARG A CA 1
ATOM 1301 C C . ARG A 1 174 ? -4.324 27.063 15.818 1.00 60.88 174 ARG A C 1
ATOM 1303 O O . ARG A 1 174 ? -3.488 27.935 16.049 1.00 60.88 174 ARG A O 1
ATOM 1310 N N . LYS A 1 175 ? -5.290 27.184 14.903 1.00 52.22 175 LYS A N 1
ATOM 1311 C CA . LYS A 1 175 ? -5.767 28.510 14.487 1.00 52.22 175 LYS A CA 1
ATOM 1312 C C . LYS A 1 175 ? -6.528 29.148 15.640 1.00 52.22 175 LYS A C 1
ATOM 1314 O O . LYS A 1 175 ? -7.196 28.380 16.370 1.00 52.22 175 LYS A O 1
#

pLDDT: mean 91.78, std 8.56, range [52.22, 98.5]